Protein AF-A0A527VT28-F1 (afdb_monomer)

Solvent-accessible surface area (backbone atoms only — not comparable to full-atom values): 4351 Å² total; per-residue (Å²): 137,78,70,46,71,80,36,73,50,35,66,70,20,58,77,65,14,46,74,80,87,88,84,88,76,65,62,80,59,46,69,46,74,67,37,40,48,55,51,47,66,61,45,50,61,56,52,52,58,50,69,67,39,94,62,48,85,51,73,51,80,83,45,55,98,51,48,75,112

Structure (mmCIF, N/CA/C/O backbone):
data_AF-A0A527VT28-F1
#
_entry.id   AF-A0A527VT28-F1
#
loop_
_atom_site.group_PDB
_atom_site.id
_atom_site.type_symbol
_atom_site.label_atom_id
_atom_site.label_alt_id
_atom_site.label_comp_id
_atom_site.label_asym_id
_atom_site.label_entity_id
_atom_site.label_seq_id
_atom_site.pdbx_PDB_ins_code
_atom_site.Cartn_x
_atom_site.Cartn_y
_atom_site.Cartn_z
_atom_site.occupancy
_atom_site.B_iso_or_equiv
_atom_site.auth_seq_id
_atom_site.auth_comp_id
_atom_site.auth_asym_id
_atom_site.auth_atom_id
_atom_site.pdbx_PDB_model_num
ATOM 1 N N . ASP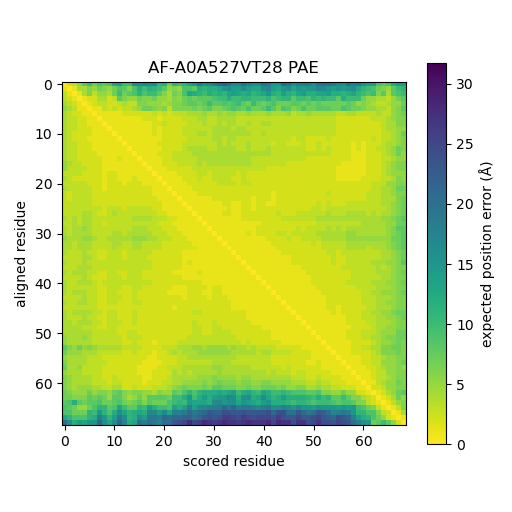 A 1 1 ? 7.589 3.426 12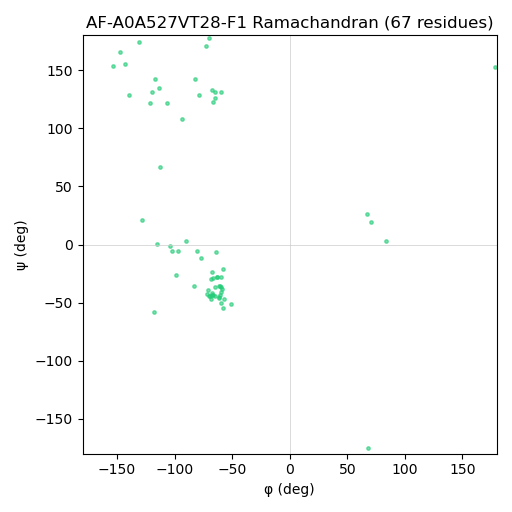.213 1.00 65.25 1 ASP A N 1
ATOM 2 C CA . ASP A 1 1 ? 6.499 2.432 12.115 1.00 65.25 1 ASP A CA 1
ATOM 3 C C . ASP A 1 1 ? 5.092 3.062 12.114 1.00 65.25 1 ASP A C 1
ATOM 5 O O . ASP A 1 1 ? 4.124 2.333 12.285 1.00 65.25 1 ASP A O 1
ATOM 9 N N . GLY A 1 2 ? 4.934 4.378 11.882 1.00 69.38 2 GLY A N 1
ATOM 10 C CA . GLY A 1 2 ? 3.605 5.002 11.723 1.00 69.38 2 GLY A CA 1
ATOM 11 C C . GLY A 1 2 ? 2.757 5.098 12.997 1.00 69.38 2 GLY A C 1
ATOM 12 O O . GLY A 1 2 ? 1.540 5.218 12.916 1.00 69.38 2 GLY A O 1
ATOM 13 N N . ALA A 1 3 ? 3.383 4.991 14.171 1.00 76.25 3 ALA A N 1
ATOM 14 C CA . ALA A 1 3 ? 2.725 5.152 15.458 1.00 76.25 3 ALA A CA 1
ATOM 15 C C . ALA A 1 3 ? 3.244 6.414 16.157 1.00 76.25 3 ALA A C 1
ATOM 17 O O . ALA A 1 3 ? 3.874 6.331 17.212 1.00 76.25 3 ALA A O 1
ATOM 18 N N . LEU A 1 4 ? 2.947 7.594 15.600 1.00 83.62 4 LEU A N 1
ATOM 19 C CA . LEU A 1 4 ? 3.159 8.888 16.263 1.00 83.62 4 LEU A CA 1
ATOM 20 C C . LEU A 1 4 ? 1.835 9.634 16.503 1.00 83.62 4 LEU A C 1
ATOM 22 O O . LEU A 1 4 ? 0.910 9.607 15.695 1.00 83.62 4 LEU A O 1
ATOM 26 N N . ARG A 1 5 ? 1.709 10.318 17.649 1.00 82.56 5 ARG A N 1
ATOM 27 C CA . ARG A 1 5 ? 0.508 11.119 17.930 1.00 82.56 5 ARG A CA 1
ATOM 28 C C . ARG A 1 5 ? 0.436 12.271 16.931 1.00 82.56 5 ARG A C 1
ATOM 30 O O . ARG A 1 5 ? 1.373 13.054 16.821 1.00 82.56 5 ARG A O 1
ATOM 37 N N . GLY A 1 6 ? -0.698 12.395 16.246 1.00 84.44 6 GLY A N 1
ATOM 38 C CA . GLY A 1 6 ? -0.925 13.451 15.258 1.00 84.44 6 GLY A CA 1
ATOM 39 C C . GLY A 1 6 ? -0.371 13.165 13.860 1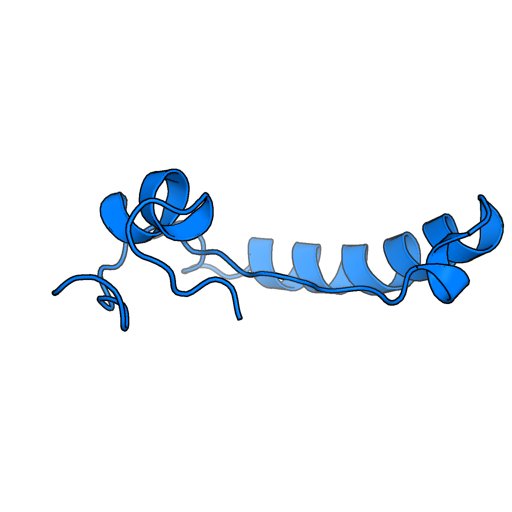.00 84.44 6 GLY A C 1
ATOM 40 O O . GLY A 1 6 ? -0.520 14.032 12.996 1.00 84.44 6 GLY A O 1
ATOM 41 N N . ASP A 1 7 ? 0.217 11.987 13.620 1.00 90.31 7 ASP A N 1
ATOM 42 C CA . ASP A 1 7 ? 0.611 11.571 12.272 1.00 90.31 7 ASP A CA 1
ATOM 43 C C . ASP A 1 7 ? -0.599 11.248 11.376 1.00 90.31 7 ASP A C 1
ATOM 45 O O . ASP A 1 7 ? -1.765 11.340 11.782 1.00 90.31 7 ASP A O 1
ATOM 49 N N . THR A 1 8 ? -0.318 10.912 10.116 1.00 91.50 8 THR A N 1
ATOM 50 C CA . THR A 1 8 ? -1.341 10.626 9.105 1.00 91.50 8 THR A CA 1
ATOM 51 C C . THR A 1 8 ? -2.271 9.492 9.536 1.00 91.50 8 THR A C 1
ATOM 53 O O . THR A 1 8 ? -3.490 9.637 9.445 1.00 91.50 8 THR A O 1
ATOM 56 N N . MET A 1 9 ? -1.724 8.381 10.041 1.00 90.94 9 MET A N 1
ATOM 57 C CA . MET A 1 9 ? -2.524 7.232 10.479 1.00 90.94 9 MET A CA 1
ATOM 58 C C . MET A 1 9 ? -3.354 7.589 11.708 1.00 90.94 9 MET A C 1
ATOM 60 O O . MET A 1 9 ? -4.543 7.279 11.752 1.00 90.94 9 MET A O 1
ATOM 64 N N . PHE A 1 10 ? -2.770 8.312 12.664 1.00 89.31 10 PHE A N 1
ATOM 65 C CA . PHE A 1 10 ? -3.459 8.784 13.853 1.00 89.31 10 PHE A CA 1
ATOM 66 C C . PHE A 1 10 ? -4.670 9.643 13.496 1.00 89.31 10 PHE A C 1
ATOM 68 O O . PHE A 1 10 ? -5.787 9.339 13.914 1.00 89.31 10 PHE A O 1
ATOM 75 N N . ARG A 1 11 ? -4.464 10.692 12.689 1.00 90.69 11 ARG A N 1
ATOM 76 C CA . ARG A 1 11 ? -5.518 11.650 12.331 1.00 90.69 11 ARG A CA 1
ATOM 77 C C . ARG A 1 11 ? -6.609 11.024 11.465 1.00 90.69 11 ARG A C 1
ATOM 79 O O . ARG A 1 11 ? -7.781 11.323 11.677 1.00 90.69 11 ARG A O 1
ATOM 86 N N . HIS A 1 12 ? -6.238 10.228 10.464 1.00 92.19 12 HIS A N 1
ATOM 87 C CA . HIS A 1 12 ? -7.183 9.810 9.426 1.00 92.19 12 HIS A CA 1
ATOM 88 C C . HIS A 1 12 ? -7.773 8.418 9.652 1.00 92.19 12 HIS A C 1
ATOM 90 O O . HIS A 1 12 ? -8.894 8.178 9.208 1.00 92.19 12 HIS A O 1
ATOM 96 N N . ALA A 1 13 ? -7.079 7.527 10.365 1.00 93.06 13 ALA A N 1
ATOM 97 C CA . ALA A 1 13 ? -7.524 6.151 10.556 1.00 93.06 13 ALA A CA 1
ATOM 98 C C . ALA A 1 13 ? -7.797 5.797 12.021 1.00 93.06 13 ALA A C 1
ATOM 100 O O . ALA A 1 13 ? -8.927 5.436 12.340 1.00 93.06 13 ALA A O 1
ATOM 101 N N . ILE A 1 14 ? -6.811 5.940 12.916 1.00 90.75 14 ILE A N 1
ATOM 102 C CA . ILE A 1 14 ? -6.909 5.489 14.318 1.00 90.75 14 ILE A CA 1
ATOM 103 C C . ILE A 1 14 ? -8.069 6.181 15.036 1.00 90.75 14 ILE A C 1
ATOM 105 O O . ILE A 1 14 ? -8.909 5.499 15.612 1.00 90.75 14 ILE A O 1
ATOM 109 N N . VAL A 1 15 ? -8.157 7.515 14.959 1.00 90.50 15 VAL A N 1
ATOM 110 C CA . VAL A 1 15 ? -9.234 8.290 15.610 1.00 90.50 15 VAL A CA 1
ATOM 111 C C . VAL A 1 15 ? -10.628 7.888 15.110 1.00 90.50 15 VAL A C 1
ATOM 113 O O . VAL A 1 15 ? -11.598 7.994 15.854 1.00 90.50 15 VAL A O 1
ATOM 116 N N . ASN A 1 16 ? -10.732 7.398 13.873 1.00 92.75 16 ASN A N 1
ATOM 117 C CA . ASN A 1 16 ? -11.999 7.002 13.259 1.00 92.75 16 ASN A CA 1
ATOM 118 C C . ASN A 1 16 ? -12.274 5.491 13.351 1.00 92.75 16 ASN A C 1
ATOM 120 O O . ASN A 1 16 ? -13.341 5.049 12.936 1.00 92.75 16 ASN A O 1
ATOM 124 N N . GLY A 1 17 ? -11.331 4.689 13.859 1.00 93.31 17 GLY A N 1
ATOM 125 C CA . GLY A 1 17 ? -11.448 3.230 13.919 1.00 93.31 17 GLY A CA 1
ATOM 126 C C . GLY A 1 17 ? -11.446 2.542 12.549 1.00 93.31 17 GLY A C 1
ATOM 127 O O . GLY A 1 17 ? -12.035 1.471 12.403 1.00 93.31 17 GLY A O 1
ATOM 128 N N . TYR A 1 18 ? -10.829 3.153 11.533 1.00 95.25 18 TYR A N 1
ATOM 129 C CA . TYR A 1 18 ? -10.735 2.566 10.194 1.00 95.25 18 TYR A CA 1
ATOM 130 C C . TYR A 1 18 ? -9.587 1.562 10.099 1.00 95.25 18 TYR A C 1
ATOM 132 O O . TYR A 1 18 ? -8.499 1.781 10.644 1.00 95.25 18 TYR A O 1
ATOM 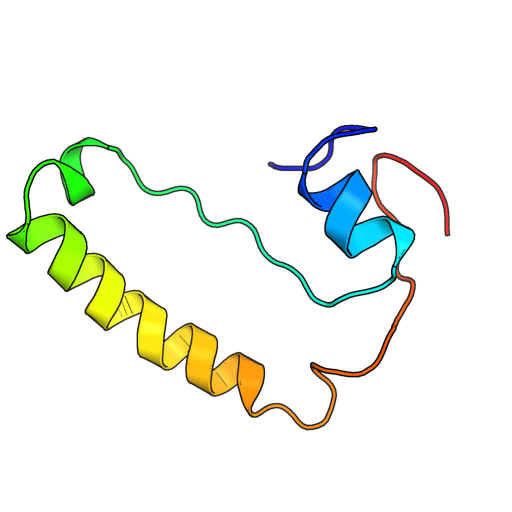140 N N . ALA A 1 19 ? -9.808 0.475 9.356 1.00 94.94 19 ALA A N 1
ATOM 141 C CA . ALA A 1 19 ? -8.737 -0.434 8.974 1.00 94.94 19 ALA A CA 1
ATOM 142 C C . ALA A 1 19 ? -7.677 0.327 8.164 1.00 94.94 19 ALA A C 1
ATOM 144 O O . ALA A 1 19 ? -7.999 1.075 7.241 1.00 94.94 19 ALA A O 1
ATOM 145 N N . HIS A 1 20 ? -6.409 0.166 8.532 1.00 93.69 20 HIS A N 1
ATOM 146 C CA . HIS A 1 20 ? -5.308 0.889 7.911 1.00 93.69 20 HIS A CA 1
ATOM 147 C C . HIS A 1 20 ? -4.005 0.101 8.030 1.00 93.69 20 HIS A C 1
ATOM 149 O O . HIS A 1 20 ? -3.822 -0.703 8.944 1.00 93.69 20 HIS A O 1
ATOM 155 N N . ALA A 1 21 ? -3.098 0.342 7.088 1.00 93.25 21 ALA A N 1
ATOM 156 C CA . ALA A 1 21 ? -1.769 -0.245 7.054 1.00 93.25 21 ALA A CA 1
ATOM 157 C C . ALA A 1 21 ? -0.770 0.786 6.525 1.00 93.25 21 ALA A C 1
ATOM 159 O O . ALA A 1 21 ? -1.138 1.704 5.791 1.00 93.25 21 ALA A O 1
ATOM 160 N N . LEU A 1 22 ? 0.496 0.612 6.889 1.00 93.06 22 LEU A N 1
ATOM 161 C CA . LEU A 1 22 ? 1.610 1.399 6.380 1.00 93.06 22 LEU A CA 1
ATOM 162 C C . LEU A 1 22 ? 2.595 0.463 5.688 1.00 93.06 22 LEU A C 1
ATOM 164 O O . LEU A 1 22 ? 2.947 -0.584 6.229 1.00 93.06 22 LEU A O 1
ATOM 168 N N . ILE A 1 23 ? 3.005 0.840 4.480 1.00 94.81 23 ILE A N 1
ATOM 169 C CA . ILE A 1 23 ? 3.938 0.084 3.647 1.00 94.81 23 ILE A CA 1
ATOM 170 C C . ILE A 1 23 ? 5.128 0.993 3.359 1.00 94.81 23 ILE A C 1
ATOM 172 O O . ILE A 1 23 ? 4.967 2.069 2.786 1.00 94.81 23 ILE A O 1
ATOM 176 N N . GLU A 1 24 ? 6.321 0.552 3.744 1.00 95.81 24 GLU A N 1
ATOM 177 C CA . GLU A 1 24 ? 7.577 1.240 3.449 1.00 95.81 24 GLU A CA 1
ATOM 178 C C . GLU A 1 24 ? 8.324 0.456 2.364 1.00 95.81 24 GLU A C 1
ATOM 180 O O . GLU A 1 24 ? 8.620 -0.728 2.531 1.00 95.81 24 GLU A O 1
ATOM 185 N N . ILE A 1 25 ? 8.614 1.109 1.237 1.00 96.81 25 ILE A N 1
ATOM 186 C CA . ILE A 1 25 ? 9.361 0.522 0.118 1.00 96.81 25 ILE A CA 1
ATOM 187 C C . ILE A 1 25 ? 10.700 1.248 -0.002 1.00 96.81 25 ILE A C 1
ATOM 189 O O . ILE A 1 25 ? 10.765 2.477 0.052 1.00 96.81 25 ILE A O 1
ATOM 193 N N . ARG A 1 26 ? 11.782 0.481 -0.165 1.00 98.31 26 ARG A N 1
ATOM 194 C CA . ARG A 1 26 ? 13.129 1.031 -0.353 1.00 98.31 26 ARG A CA 1
ATOM 195 C C . ARG A 1 26 ? 13.189 1.797 -1.680 1.00 98.31 26 ARG A C 1
ATOM 197 O O . ARG A 1 26 ? 12.758 1.278 -2.706 1.00 98.31 26 ARG A O 1
ATOM 204 N N . GLN A 1 27 ? 13.715 3.021 -1.653 1.00 98.31 27 GLN A N 1
ATOM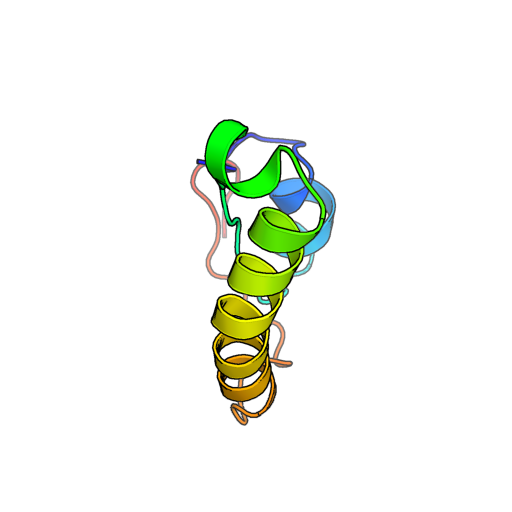 205 C CA . GLN A 1 27 ? 13.631 3.971 -2.774 1.00 98.31 27 GLN A CA 1
ATOM 206 C C . GLN A 1 27 ? 14.278 3.465 -4.071 1.00 98.31 27 GLN A C 1
ATOM 208 O O . GLN A 1 27 ? 13.747 3.692 -5.150 1.00 98.31 27 GLN A O 1
ATOM 213 N N . ASP A 1 28 ? 15.385 2.729 -3.984 1.00 98.12 28 ASP A N 1
ATOM 214 C CA . ASP A 1 28 ? 16.055 2.130 -5.144 1.00 98.12 28 ASP A CA 1
ATOM 215 C C . ASP A 1 28 ? 15.185 1.093 -5.869 1.00 98.12 28 ASP A C 1
ATOM 217 O O . ASP A 1 28 ? 15.309 0.926 -7.077 1.00 98.12 28 ASP A O 1
ATOM 221 N N . LEU A 1 29 ? 14.262 0.435 -5.161 1.00 98.25 29 LEU A N 1
ATOM 222 C CA . LEU A 1 29 ? 13.365 -0.559 -5.754 1.00 98.25 29 LEU A CA 1
ATOM 223 C C . LEU A 1 29 ? 12.214 0.068 -6.552 1.00 98.25 29 LEU A C 1
ATOM 225 O O . LEU A 1 29 ? 11.504 -0.641 -7.262 1.00 98.25 29 LEU A O 1
ATOM 229 N N . ILE A 1 30 ? 12.021 1.379 -6.416 1.00 98.06 30 ILE A N 1
ATOM 230 C CA . ILE A 1 30 ? 10.998 2.172 -7.107 1.00 98.06 30 ILE A CA 1
ATOM 231 C C . ILE A 1 30 ? 11.613 3.395 -7.800 1.00 98.06 30 ILE A C 1
ATOM 233 O O . ILE A 1 30 ? 10.915 4.366 -8.082 1.00 98.06 30 ILE A O 1
ATOM 237 N N . ALA A 1 31 ? 12.924 3.358 -8.068 1.00 98.44 31 ALA A N 1
ATOM 238 C CA . ALA A 1 31 ? 13.657 4.477 -8.656 1.00 98.44 31 ALA A CA 1
ATOM 239 C C . ALA A 1 31 ? 13.247 4.765 -10.109 1.00 98.44 31 ALA A C 1
ATOM 241 O O . ALA A 1 31 ? 13.416 5.885 -10.588 1.00 98.44 31 ALA A O 1
ATOM 242 N N . ASP A 1 32 ? 12.697 3.769 -10.806 1.00 98.62 32 ASP A N 1
ATOM 243 C CA . ASP A 1 32 ? 12.169 3.902 -12.156 1.00 98.62 32 ASP A CA 1
ATOM 244 C C . ASP A 1 32 ? 10.759 3.308 -12.292 1.00 98.62 32 ASP A C 1
ATOM 246 O O . ASP A 1 32 ? 10.194 2.690 -11.381 1.00 98.62 32 ASP A O 1
ATOM 250 N N . ARG A 1 33 ? 10.168 3.511 -13.474 1.00 98.62 33 ARG A N 1
ATOM 251 C CA . ARG A 1 33 ? 8.813 3.050 -13.784 1.00 98.62 33 ARG A CA 1
ATOM 252 C C . ARG A 1 33 ? 8.674 1.529 -13.697 1.00 98.62 33 ARG A C 1
ATOM 254 O O . ARG A 1 33 ? 7.609 1.060 -13.308 1.00 98.62 33 ARG A O 1
ATOM 261 N N . ALA A 1 34 ? 9.699 0.770 -14.081 1.00 98.62 34 ALA A N 1
ATOM 262 C CA . ALA A 1 34 ? 9.632 -0.687 -14.077 1.00 98.62 34 ALA A CA 1
ATOM 263 C C . ALA A 1 34 ? 9.605 -1.223 -12.639 1.00 98.62 34 ALA A C 1
ATOM 265 O O . ALA A 1 34 ? 8.758 -2.056 -12.317 1.00 98.62 34 ALA A O 1
ATOM 266 N N . GLY A 1 35 ? 10.450 -0.683 -11.756 1.00 98.56 35 GLY A N 1
ATOM 267 C CA . GLY A 1 35 ? 10.451 -1.010 -10.330 1.00 98.56 35 GLY A CA 1
ATOM 268 C C . GLY A 1 35 ? 9.133 -0.646 -9.642 1.00 98.56 35 GLY A C 1
ATOM 269 O O . GLY A 1 35 ? 8.550 -1.469 -8.933 1.00 98.56 35 GLY A O 1
ATOM 270 N N . ALA A 1 36 ? 8.601 0.549 -9.918 1.00 98.56 36 ALA A N 1
ATOM 271 C CA . ALA A 1 36 ? 7.306 0.972 -9.389 1.00 98.56 36 ALA A CA 1
ATOM 272 C C . ALA A 1 36 ? 6.154 0.052 -9.841 1.00 98.56 36 ALA A C 1
ATOM 274 O O . ALA A 1 36 ? 5.319 -0.331 -9.020 1.00 98.56 36 ALA A O 1
ATOM 275 N N . LEU A 1 37 ? 6.124 -0.342 -11.121 1.00 98.75 37 LEU A N 1
ATOM 276 C CA . LEU A 1 37 ? 5.117 -1.269 -11.648 1.00 98.75 37 LEU A CA 1
ATOM 277 C C . LEU A 1 37 ? 5.233 -2.658 -11.020 1.00 98.75 37 LEU A C 1
ATOM 279 O O . LEU A 1 37 ? 4.222 -3.194 -10.579 1.00 98.75 37 LEU A O 1
ATOM 283 N N . ALA A 1 38 ? 6.444 -3.201 -10.888 1.00 98.62 38 ALA A N 1
ATOM 284 C CA . ALA A 1 38 ? 6.654 -4.502 -10.256 1.00 98.62 38 ALA A CA 1
ATOM 285 C C . ALA A 1 38 ? 6.145 -4.530 -8.801 1.00 98.62 38 ALA A C 1
ATOM 287 O O . ALA A 1 38 ? 5.559 -5.517 -8.349 1.00 98.62 38 ALA A O 1
ATOM 288 N N . TRP A 1 39 ? 6.324 -3.433 -8.058 1.00 98.50 39 TRP A N 1
ATOM 289 C CA . TRP A 1 39 ? 5.761 -3.305 -6.713 1.00 98.50 39 TRP A CA 1
ATOM 290 C C . TRP A 1 39 ? 4.244 -3.133 -6.714 1.00 98.50 39 TRP A C 1
ATOM 292 O O . TRP A 1 39 ? 3.578 -3.740 -5.875 1.00 98.50 39 TRP A O 1
ATOM 302 N N . ALA A 1 40 ? 3.682 -2.369 -7.651 1.00 98.31 40 ALA A N 1
ATOM 303 C CA . ALA A 1 40 ? 2.235 -2.242 -7.795 1.00 98.31 40 ALA A CA 1
ATOM 304 C C . ALA A 1 40 ? 1.579 -3.597 -8.110 1.00 98.31 40 ALA A C 1
ATOM 306 O O . ALA A 1 40 ? 0.621 -3.978 -7.443 1.00 98.31 40 ALA A O 1
ATOM 307 N N . GLU A 1 41 ? 2.135 -4.362 -9.051 1.00 98.62 41 GLU A N 1
ATOM 308 C CA . GLU A 1 41 ? 1.673 -5.709 -9.411 1.00 98.62 41 GLU A CA 1
ATOM 309 C C . GLU A 1 41 ? 1.749 -6.683 -8.233 1.00 98.62 41 GLU A C 1
ATOM 311 O O . GLU A 1 41 ? 0.871 -7.528 -8.066 1.00 98.62 41 GLU A O 1
ATOM 316 N N . ARG A 1 42 ? 2.767 -6.546 -7.376 1.00 98.31 42 ARG A N 1
ATOM 317 C CA . ARG A 1 42 ? 2.887 -7.344 -6.152 1.00 98.31 42 ARG A CA 1
ATOM 318 C C . ARG A 1 42 ? 1.865 -6.942 -5.085 1.00 98.31 42 ARG A C 1
ATOM 320 O O . ARG A 1 42 ? 1.324 -7.818 -4.415 1.00 98.31 42 ARG A O 1
ATOM 327 N N . LEU A 1 43 ? 1.634 -5.646 -4.881 1.00 98.44 43 LEU A N 1
ATOM 328 C CA . LEU A 1 43 ? 0.802 -5.139 -3.784 1.00 98.44 43 LEU A CA 1
ATOM 329 C C . LEU A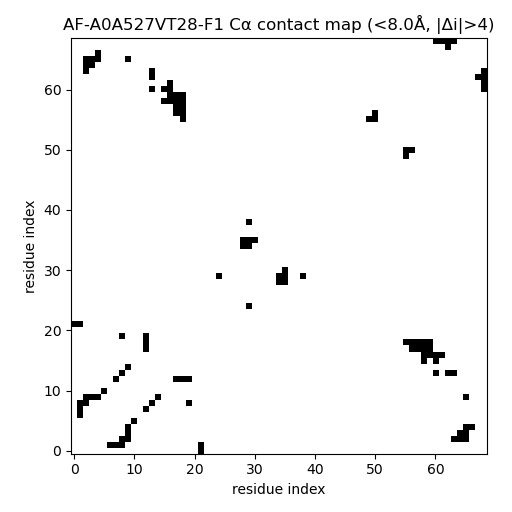 1 43 ? -0.694 -5.150 -4.106 1.00 98.44 43 LEU A C 1
ATOM 331 O O . LEU A 1 43 ? -1.495 -5.438 -3.220 1.00 98.44 43 LEU A O 1
ATOM 335 N N . ALA A 1 44 ? -1.077 -4.880 -5.354 1.00 98.50 44 ALA A N 1
ATOM 336 C CA . ALA A 1 44 ? -2.472 -4.832 -5.783 1.00 98.50 44 ALA A CA 1
ATOM 337 C C . ALA A 1 44 ? -3.290 -6.080 -5.392 1.00 98.50 44 ALA A C 1
ATOM 339 O O . ALA A 1 44 ? -4.322 -5.904 -4.744 1.00 98.50 44 ALA A O 1
ATOM 340 N N . PRO A 1 45 ? -2.858 -7.328 -5.678 1.00 98.56 45 PRO A N 1
ATOM 341 C CA . PRO A 1 45 ? -3.635 -8.507 -5.290 1.00 98.56 45 PRO A CA 1
ATOM 342 C C . PR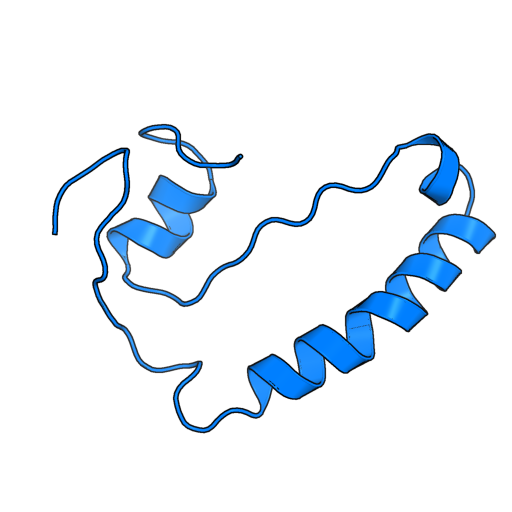O A 1 45 ? -3.718 -8.696 -3.769 1.00 98.56 45 PRO A C 1
ATOM 344 O O . PRO A 1 45 ? -4.701 -9.238 -3.272 1.00 98.56 45 PRO A O 1
ATOM 347 N N . ILE A 1 46 ? -2.714 -8.240 -3.012 1.00 98.31 46 ILE A N 1
ATOM 348 C CA . ILE A 1 46 ? -2.724 -8.315 -1.545 1.00 98.31 46 ILE A CA 1
ATOM 349 C C . ILE A 1 46 ? -3.789 -7.369 -0.984 1.00 98.31 46 ILE A C 1
ATOM 351 O O . ILE A 1 46 ? -4.578 -7.766 -0.128 1.00 98.31 46 ILE A O 1
ATOM 355 N N . VAL A 1 47 ? -3.826 -6.129 -1.479 1.00 97.50 47 VAL A N 1
ATOM 356 C CA . VAL A 1 47 ? -4.812 -5.129 -1.051 1.00 97.50 47 VAL A CA 1
ATOM 357 C C . VAL A 1 47 ? -6.222 -5.540 -1.480 1.00 97.50 47 VAL A C 1
ATOM 359 O O . VAL A 1 47 ? -7.120 -5.490 -0.647 1.00 97.50 47 VAL A O 1
ATOM 362 N N . ASP A 1 48 ? -6.412 -6.034 -2.708 1.00 98.38 48 ASP A N 1
ATOM 363 C CA . ASP A 1 48 ? -7.709 -6.544 -3.193 1.00 98.38 48 ASP A CA 1
ATOM 364 C C . ASP A 1 48 ? -8.224 -7.714 -2.336 1.00 98.38 48 ASP A C 1
ATOM 366 O O . ASP A 1 48 ? -9.397 -7.756 -1.969 1.00 98.38 48 ASP A O 1
ATOM 370 N N . ALA A 1 49 ? -7.349 -8.638 -1.926 1.00 98.38 49 ALA A N 1
ATOM 371 C CA . ALA A 1 49 ? -7.744 -9.729 -1.036 1.00 98.38 49 ALA A CA 1
ATOM 372 C C . ALA A 1 49 ? -8.179 -9.233 0.356 1.00 98.38 49 ALA A C 1
ATOM 374 O O . ALA A 1 49 ? -9.106 -9.789 0.948 1.00 98.38 49 ALA A O 1
ATOM 375 N N . ILE A 1 50 ? -7.522 -8.196 0.887 1.00 97.69 50 ILE A N 1
ATOM 376 C CA . ILE A 1 50 ? -7.882 -7.584 2.173 1.00 97.69 50 ILE A CA 1
ATOM 377 C C . ILE A 1 50 ? -9.215 -6.837 2.060 1.00 97.69 50 ILE A C 1
ATOM 379 O O . ILE A 1 50 ? -10.067 -7.007 2.931 1.00 97.69 50 ILE A O 1
ATOM 383 N N . ASP A 1 51 ? -9.404 -6.066 0.990 1.00 97.25 51 ASP A N 1
ATOM 384 C CA . ASP A 1 51 ? -10.606 -5.266 0.728 1.00 97.25 51 ASP A CA 1
ATOM 385 C C . ASP A 1 51 ? -11.867 -6.133 0.563 1.00 97.25 51 ASP A C 1
ATOM 387 O O . ASP A 1 51 ? -12.969 -5.745 0.933 1.00 97.25 51 ASP A O 1
ATOM 391 N N . ARG A 1 52 ? -11.714 -7.379 0.103 1.00 98.00 52 ARG A N 1
ATOM 392 C CA . ARG A 1 52 ? -12.826 -8.338 -0.016 1.00 98.00 52 ARG A CA 1
ATOM 393 C C . ARG A 1 52 ? -13.213 -9.034 1.286 1.00 98.00 52 ARG A C 1
ATOM 395 O O . ARG A 1 52 ? -14.177 -9.805 1.300 1.00 98.00 52 ARG A O 1
ATOM 402 N N . ARG A 1 53 ? -12.479 -8.835 2.384 1.00 98.00 53 ARG A N 1
ATOM 403 C CA . ARG A 1 53 ? -12.846 -9.450 3.666 1.00 98.00 53 ARG A CA 1
ATOM 404 C C . ARG A 1 53 ? -14.145 -8.840 4.180 1.00 98.00 53 ARG A C 1
ATOM 406 O O . ARG A 1 53 ? -14.269 -7.627 4.288 1.00 98.00 53 ARG A O 1
ATOM 413 N N . ALA A 1 54 ? -15.077 -9.685 4.613 1.00 97.31 54 ALA A N 1
ATOM 414 C CA . ALA A 1 54 ? -16.392 -9.246 5.089 1.00 97.31 54 ALA A CA 1
ATOM 415 C C . ALA A 1 54 ? -16.345 -8.247 6.266 1.00 97.31 54 ALA A C 1
ATOM 417 O O . ALA A 1 54 ? -17.315 -7.534 6.518 1.00 97.31 54 ALA A O 1
ATOM 418 N N . ASP A 1 55 ? -15.237 -8.205 7.009 1.00 96.00 55 ASP A N 1
ATOM 419 C CA . ASP A 1 55 ? -15.076 -7.364 8.189 1.00 96.00 55 ASP A CA 1
ATOM 420 C C . ASP A 1 55 ? -14.237 -6.098 7.970 1.00 96.00 55 ASP A C 1
ATOM 422 O O . ASP A 1 55 ? -14.154 -5.286 8.890 1.00 96.00 55 ASP A O 1
ATOM 426 N N . ILE A 1 56 ? -13.626 -5.902 6.795 1.00 96.94 56 ILE A N 1
ATOM 427 C CA . ILE A 1 56 ? -12.608 -4.854 6.603 1.00 96.94 56 ILE A CA 1
ATOM 428 C C . ILE A 1 56 ? -13.170 -3.431 6.665 1.00 96.94 56 ILE A C 1
ATOM 430 O O . ILE A 1 56 ? -12.488 -2.515 7.119 1.00 96.94 56 ILE A O 1
ATOM 434 N N . HIS A 1 57 ? -14.431 -3.251 6.275 1.00 96.69 57 HIS A N 1
ATOM 435 C CA . HIS A 1 57 ? -15.112 -1.955 6.309 1.00 96.69 57 HIS A CA 1
ATOM 436 C C . HIS A 1 57 ? -15.844 -1.686 7.632 1.00 96.69 57 HIS A C 1
ATOM 438 O O . HIS A 1 57 ? -16.521 -0.668 7.768 1.00 96.69 57 HIS A O 1
ATOM 444 N N . GLN A 1 58 ? -15.745 -2.587 8.614 1.00 97.44 58 GLN A N 1
ATOM 445 C CA . GLN A 1 58 ? -16.330 -2.362 9.933 1.00 97.44 58 GLN A CA 1
ATOM 446 C C . GLN A 1 58 ? -15.432 -1.433 10.750 1.00 97.44 58 GLN A C 1
ATOM 448 O O . GLN A 1 58 ? -14.245 -1.706 10.929 1.00 97.44 58 GLN A O 1
ATOM 453 N N . VAL A 1 59 ? -16.016 -0.372 11.307 1.00 96.38 59 VAL A N 1
ATOM 454 C CA . VAL A 1 59 ? -15.322 0.497 12.263 1.00 96.38 59 VAL A CA 1
ATOM 455 C C . VAL A 1 59 ? -15.042 -0.285 13.543 1.00 96.38 59 VAL A C 1
ATOM 457 O O . VAL A 1 59 ? -15.966 -0.805 14.173 1.00 96.38 59 VAL A O 1
ATOM 460 N N . LYS A 1 60 ? -13.767 -0.368 13.936 1.00 93.56 60 LYS A N 1
ATOM 461 C CA . LYS A 1 60 ? -13.323 -1.056 15.154 1.00 93.56 60 LYS A CA 1
ATOM 462 C C . LYS A 1 60 ? -12.218 -0.258 15.843 1.00 93.56 60 LYS A C 1
ATOM 464 O O . LYS A 1 60 ? -11.212 0.089 15.228 1.00 93.56 60 LYS A O 1
ATOM 469 N N . MET A 1 61 ? -12.393 -0.008 17.140 1.00 91.38 61 MET A N 1
ATOM 470 C CA . MET A 1 61 ? -11.406 0.683 17.971 1.00 91.38 61 MET A CA 1
ATOM 471 C C . MET A 1 61 ?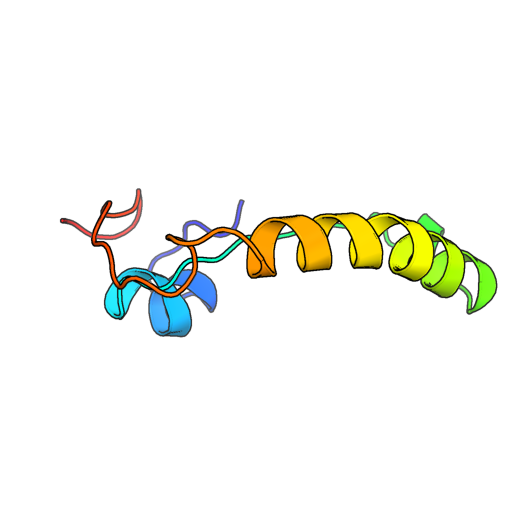 -10.501 -0.340 18.655 1.00 91.38 61 MET A C 1
ATOM 473 O O . MET A 1 61 ? -10.928 -1.045 19.565 1.00 91.38 61 MET A O 1
ATOM 477 N N . PHE A 1 62 ? -9.247 -0.420 18.211 1.00 85.50 62 PHE A N 1
ATOM 478 C CA . PHE A 1 62 ? -8.214 -1.259 18.834 1.00 85.50 62 PHE A CA 1
ATOM 479 C C . PHE A 1 62 ? -7.210 -0.447 19.673 1.00 85.50 62 PHE A C 1
ATOM 481 O O . PHE A 1 62 ? -6.300 -1.021 20.268 1.00 85.50 62 PHE A O 1
ATOM 488 N N . GLY A 1 63 ? -7.372 0.881 19.723 1.00 77.69 63 GLY A N 1
ATOM 489 C CA . GLY A 1 63 ? -6.393 1.802 20.298 1.00 77.69 63 GLY A CA 1
ATOM 490 C C . GLY A 1 63 ? -5.098 1.876 19.480 1.00 77.69 63 GLY A C 1
ATOM 491 O O . GLY A 1 63 ? -4.971 1.297 18.400 1.00 77.69 63 GLY A O 1
ATOM 492 N N . SER A 1 64 ? -4.116 2.618 19.988 1.00 75.94 64 SER A N 1
ATOM 493 C CA . SER A 1 64 ? -2.778 2.719 19.401 1.00 75.94 64 SER A CA 1
ATOM 494 C C . SER A 1 64 ? -1.727 2.914 20.495 1.00 75.94 64 SER A C 1
ATOM 496 O O . SER A 1 64 ? -2.028 3.317 21.615 1.00 75.94 64 SER A O 1
ATOM 498 N N . ARG A 1 65 ? -0.446 2.727 20.160 1.00 76.88 65 ARG A N 1
ATOM 499 C CA . ARG A 1 65 ? 0.675 3.134 21.028 1.00 76.88 65 ARG A CA 1
ATOM 500 C C . ARG A 1 65 ? 0.752 4.656 21.252 1.00 76.88 65 ARG A C 1
ATOM 502 O O . ARG A 1 65 ? 1.563 5.109 22.050 1.00 76.88 65 ARG A O 1
ATOM 509 N N . THR A 1 66 ? -0.074 5.446 20.560 1.00 70.19 66 THR A N 1
ATOM 510 C CA . THR A 1 66 ? -0.053 6.922 20.565 1.00 70.19 66 THR A CA 1
ATOM 511 C C . THR A 1 66 ? -1.291 7.595 21.140 1.00 70.19 66 THR A C 1
ATOM 513 O O . THR A 1 66 ? -1.370 8.826 21.169 1.00 70.19 66 THR A O 1
ATOM 516 N N . GLY A 1 67 ? -2.267 6.813 21.586 1.00 60.97 67 GLY A N 1
ATOM 517 C CA . GLY A 1 67 ? -3.528 7.306 22.121 1.00 60.97 67 GLY A CA 1
ATOM 518 C C . GLY A 1 67 ? -4.436 6.138 22.496 1.00 60.97 67 GLY A C 1
ATOM 519 O O . GLY A 1 67 ? -4.269 5.051 21.942 1.00 60.97 67 GLY A O 1
ATOM 520 N N . PRO A 1 68 ? -5.340 6.332 23.464 1.00 53.44 68 PRO A N 1
ATOM 521 C CA . PRO A 1 68 ? -5.998 5.220 24.134 1.00 53.44 68 PRO A CA 1
ATOM 522 C C . PRO A 1 68 ? -7.040 4.530 23.239 1.00 53.44 68 PRO A C 1
ATOM 524 O O . PRO A 1 68 ? -7.364 5.014 22.151 1.00 53.44 68 PRO A O 1
ATOM 527 N N . VAL A 1 69 ? -7.538 3.390 23.731 1.00 52.16 69 VAL A N 1
ATOM 528 C CA . VAL A 1 69 ? -8.891 2.906 23.412 1.00 52.16 69 VAL A CA 1
ATOM 529 C C . VAL A 1 69 ? -9.903 3.881 24.004 1.00 52.16 69 VAL A C 1
ATOM 531 O O . VAL A 1 69 ? -9.680 4.289 25.169 1.00 52.16 69 VAL A O 1
#

Radius of gyration: 14.76 Å; Cα contacts (8 Å, |Δi|>4): 58; chains: 1; bounding box: 32×23×38 Å

Mean predicted aligned error: 4.21 Å

pLDDT: mean 91.24, std 10.93, range [52.16, 98.75]

Sequence (69 aa):
DGALRGDTMFRHAIVNGYAHALIEIRQDLIADRAGALAWAERLAPIVDAIDRRADIHQVKMFGSRTGPV

Foldseek 3Di:
DQFACPDPCNVPDQVFQADDDDDDDDCVQPVDPVSVVVVCVVVVVVVVVLVPDPCRGPRDHPHGPHGGD

Secondary structure (DSSP, 8-state):
----TTSHHHHHTGGGT---------GGGGSSHHHHHHHHHHHHHHHHHHHTSTTTTS-----BTTB-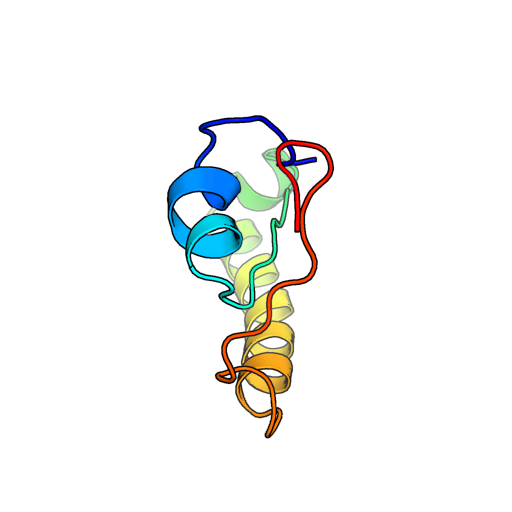-